Protein AF-A0A8J2ABX0-F1 (afdb_monomer_lite)

Sequence (165 aa):
MPSRSTTPRGAQSFCFFSCFLAVTCSLLGCVDLFSPAALRRFPYLVNAEKYRDGASGLRCEICKELANRAKTLYQKEKVSYDSESRQKFLHKLQKRTCIQNSLAQLPNPKQYALHLPTLKFDCEDLVEKLGPDFLDALSLKEPMGGKFCAEQDECPEVDSEEDDL

Foldseek 3Di:
DDDDDDDDDDDDDDDDDDPPDDPDPDDDDPDDPPDVVVVVPPPPPVCVPQACCFPQNCLQQLQQQLQVLLLVLCVVDVQDPDPVSLVVSLVVSLVVRLDLVNLVPTDDPVPDDGDSVRSSVSNNVCSVVCSVVSVVCVVVVHDTGNVVCCVVRNHPDPPPDDDPD

Structure (mmCIF, N/CA/C/O backbone):
data_AF-A0A8J2ABX0-F1
#
_entry.id   AF-A0A8J2ABX0-F1
#
loop_
_atom_site.group_PDB
_atom_site.id
_atom_site.type_symbol
_atom_site.label_atom_id
_atom_site.label_alt_id
_atom_site.label_comp_id
_atom_site.label_asym_id
_atom_site.label_entity_id
_atom_site.label_seq_id
_atom_site.pdbx_PDB_ins_code
_atom_site.Cartn_x
_atom_site.Cartn_y
_atom_site.Cartn_z
_atom_site.occupancy
_atom_site.B_iso_or_equiv
_atom_site.auth_seq_id
_atom_site.auth_comp_id
_atom_site.auth_asym_id
_atom_site.auth_atom_id
_atom_site.pdbx_PDB_model_num
ATOM 1 N N . MET A 1 1 ? 29.900 30.888 22.154 1.00 50.09 1 MET A N 1
ATOM 2 C CA . MET A 1 1 ? 30.975 29.914 22.463 1.00 50.09 1 MET A CA 1
ATOM 3 C C . MET A 1 1 ? 30.335 28.721 23.168 1.00 50.09 1 MET A C 1
ATOM 5 O O . MET A 1 1 ? 29.478 29.001 23.996 1.00 50.09 1 MET A O 1
ATOM 9 N N . PRO A 1 2 ? 30.667 27.447 22.882 1.00 52.41 2 PRO A N 1
ATOM 10 C CA . PRO A 1 2 ? 31.767 26.939 22.069 1.00 52.41 2 PRO A CA 1
ATOM 11 C C . PRO A 1 2 ? 31.322 26.283 20.749 1.00 52.41 2 PRO A C 1
ATOM 13 O O . PRO A 1 2 ? 30.262 25.675 20.632 1.00 52.41 2 PRO A O 1
ATOM 16 N N . SER A 1 3 ? 32.206 26.404 19.768 1.00 54.19 3 SER A N 1
ATOM 17 C CA . SER A 1 3 ? 32.279 25.615 18.546 1.00 54.19 3 SER A CA 1
ATOM 18 C C . SER A 1 3 ? 32.624 24.162 18.887 1.00 54.19 3 SER A C 1
ATOM 20 O O . SER A 1 3 ? 33.473 23.933 19.751 1.00 54.19 3 SER A O 1
ATOM 22 N N . ARG A 1 4 ? 32.039 23.177 18.193 1.00 54.22 4 ARG A N 1
ATOM 23 C CA . ARG A 1 4 ? 32.561 21.804 18.218 1.00 54.22 4 ARG A CA 1
ATOM 24 C C . ARG A 1 4 ? 32.865 21.312 16.811 1.00 54.22 4 ARG A C 1
ATOM 26 O O . ARG A 1 4 ? 32.008 21.225 15.940 1.00 54.22 4 ARG A O 1
ATOM 33 N N . SER A 1 5 ? 34.156 21.081 16.660 1.00 56.78 5 SER A N 1
ATOM 34 C CA . SER A 1 5 ? 34.945 20.674 15.519 1.00 56.78 5 SER A CA 1
ATOM 35 C C . SER A 1 5 ? 34.642 19.257 15.032 1.00 56.78 5 SER A C 1
ATOM 37 O O . SER A 1 5 ? 34.504 18.321 15.819 1.00 56.78 5 SER A O 1
ATOM 39 N N . THR A 1 6 ? 34.632 19.145 13.707 1.00 52.38 6 THR A N 1
ATOM 40 C CA . THR A 1 6 ? 35.138 18.052 12.866 1.00 52.38 6 THR A CA 1
ATOM 41 C C . THR A 1 6 ? 35.982 16.967 13.546 1.00 52.38 6 THR A C 1
ATOM 43 O O . THR A 1 6 ? 36.984 17.257 14.192 1.00 52.38 6 THR A O 1
ATOM 46 N N . THR A 1 7 ? 35.679 15.703 13.224 1.00 57.66 7 THR A N 1
ATOM 47 C CA . THR A 1 7 ? 36.701 14.678 12.933 1.00 57.66 7 THR A CA 1
ATOM 48 C C . THR A 1 7 ? 36.210 13.711 11.840 1.00 57.66 7 THR A C 1
ATOM 50 O O . THR A 1 7 ? 35.092 13.211 11.939 1.00 57.66 7 THR A O 1
ATOM 53 N N . PRO A 1 8 ? 37.033 13.424 10.810 1.00 61.09 8 PRO A N 1
ATOM 54 C CA . PRO A 1 8 ? 36.818 12.346 9.849 1.00 61.09 8 PRO A CA 1
ATOM 55 C C . PRO A 1 8 ? 37.770 11.171 10.138 1.00 61.09 8 PRO A C 1
ATOM 57 O O . PRO A 1 8 ? 38.983 11.361 10.169 1.00 61.09 8 PRO A O 1
ATOM 60 N N . ARG A 1 9 ? 37.248 9.956 10.346 1.00 46.69 9 ARG A N 1
ATOM 61 C CA . ARG A 1 9 ? 37.990 8.673 10.348 1.00 46.69 9 ARG A CA 1
ATOM 62 C C . ARG A 1 9 ? 36.970 7.563 10.043 1.00 46.69 9 ARG A C 1
ATOM 64 O O . ARG A 1 9 ? 35.930 7.541 10.677 1.00 46.69 9 ARG A O 1
ATOM 71 N N . GLY A 1 10 ? 37.152 6.640 9.111 1.00 44.44 10 GLY A N 1
ATOM 72 C CA . GLY A 1 10 ? 38.300 6.360 8.273 1.00 44.44 10 GLY A CA 1
ATOM 73 C C . GLY A 1 10 ? 37.891 5.461 7.111 1.00 44.44 10 GLY A C 1
ATOM 74 O O . GLY A 1 10 ? 36.932 4.696 7.190 1.00 44.44 10 GLY A O 1
ATOM 75 N N . ALA A 1 11 ? 38.650 5.584 6.031 1.00 51.97 11 ALA A N 1
ATOM 76 C CA . ALA A 1 11 ? 38.707 4.597 4.977 1.00 51.97 11 ALA A CA 1
ATOM 77 C C . ALA A 1 11 ? 39.292 3.299 5.552 1.00 51.97 11 ALA A C 1
ATOM 79 O O . ALA A 1 11 ? 40.415 3.301 6.056 1.00 51.97 11 ALA A O 1
ATOM 80 N N . GLN A 1 12 ? 38.551 2.196 5.461 1.00 52.75 12 GLN A N 1
ATOM 81 C CA . GLN A 1 12 ? 39.143 0.865 5.502 1.00 52.75 12 GLN A CA 1
ATOM 82 C C . GLN A 1 12 ? 39.034 0.254 4.114 1.00 52.75 12 GLN A C 1
ATOM 84 O O . GLN A 1 12 ? 37.988 -0.196 3.659 1.00 52.75 12 GLN A O 1
ATOM 89 N N . SER A 1 13 ? 40.180 0.341 3.450 1.00 51.75 13 SER A N 1
ATOM 90 C CA . SER A 1 13 ? 40.584 -0.433 2.296 1.00 51.75 13 SER A CA 1
ATOM 91 C C . SER A 1 13 ? 40.544 -1.922 2.642 1.00 51.75 13 SER A C 1
ATOM 93 O O . SER A 1 13 ? 41.308 -2.377 3.488 1.00 51.75 13 SER A O 1
ATOM 95 N N . PHE A 1 14 ? 39.676 -2.668 1.965 1.00 48.56 14 PHE A N 1
ATOM 96 C CA . PHE A 1 14 ? 39.781 -4.118 1.818 1.00 48.56 14 PHE A CA 1
ATOM 97 C C . PHE A 1 14 ? 39.737 -4.457 0.325 1.00 48.56 14 PHE A C 1
ATOM 99 O O . PHE A 1 14 ? 38.837 -5.121 -0.174 1.00 48.56 14 PHE A O 1
ATOM 106 N N . CYS A 1 15 ? 40.736 -3.969 -0.409 1.00 51.31 15 CYS A N 1
ATOM 107 C CA . CYS A 1 15 ? 41.236 -4.690 -1.572 1.00 51.31 15 CYS A CA 1
ATOM 108 C C . CYS A 1 15 ? 42.259 -5.681 -1.030 1.00 51.31 15 CYS A C 1
ATOM 110 O O . CYS A 1 15 ? 43.234 -5.213 -0.471 1.00 51.31 15 CYS A O 1
ATOM 112 N N . PHE A 1 16 ? 42.008 -6.984 -1.133 1.00 47.84 16 PHE A N 1
ATOM 113 C CA . PHE A 1 16 ? 42.973 -8.098 -1.147 1.00 47.84 16 PHE A CA 1
ATOM 114 C C . PHE A 1 16 ? 42.225 -9.333 -0.655 1.00 47.84 16 PHE A C 1
ATOM 116 O O . PHE A 1 16 ? 42.235 -9.593 0.533 1.00 47.84 16 PHE A O 1
ATOM 123 N N . PHE A 1 17 ? 41.562 -10.079 -1.537 1.00 46.59 17 PHE A N 1
ATOM 124 C CA . PHE A 1 17 ? 41.559 -11.541 -1.458 1.00 46.59 17 PHE A CA 1
ATOM 125 C C . PHE A 1 17 ? 41.092 -12.113 -2.805 1.00 46.59 17 PHE A C 1
ATOM 127 O O . PHE A 1 17 ? 39.931 -12.026 -3.186 1.00 46.59 17 PHE A O 1
ATOM 134 N N . SER A 1 18 ? 42.065 -12.704 -3.500 1.00 46.81 18 SER A N 1
ATOM 135 C CA . SER A 1 18 ? 41.891 -13.868 -4.372 1.00 46.81 18 SER A CA 1
ATOM 136 C C . SER A 1 18 ? 41.351 -13.672 -5.790 1.00 46.81 18 SER A C 1
ATOM 138 O O . SER A 1 18 ? 40.366 -14.277 -6.199 1.00 46.81 18 SER A O 1
ATOM 140 N N . CYS A 1 19 ? 42.166 -13.000 -6.608 1.00 47.22 19 CYS A N 1
ATOM 141 C CA . CYS A 1 19 ? 42.461 -13.451 -7.975 1.00 47.22 19 CYS A CA 1
ATOM 142 C C . CYS A 1 19 ? 43.246 -14.778 -7.939 1.00 47.22 19 CYS A C 1
ATOM 144 O O . CYS A 1 19 ? 44.446 -14.795 -8.185 1.00 47.22 19 CYS A O 1
ATOM 146 N N . PHE A 1 20 ? 42.598 -15.889 -7.603 1.00 48.06 20 PHE A N 1
ATOM 147 C CA . PHE A 1 20 ? 43.133 -17.237 -7.824 1.00 48.06 20 PHE A CA 1
ATOM 148 C C . PHE A 1 20 ? 41.942 -18.179 -7.937 1.00 48.06 20 PHE A C 1
ATOM 150 O O . PHE A 1 20 ? 41.473 -18.659 -6.917 1.00 48.06 20 PHE A O 1
ATOM 157 N N . LEU A 1 21 ? 41.411 -18.349 -9.152 1.00 51.88 21 LEU A N 1
ATOM 158 C CA . LEU A 1 21 ? 40.670 -19.532 -9.641 1.00 51.88 21 LEU A CA 1
ATOM 159 C C . LEU A 1 21 ? 40.168 -19.294 -11.084 1.00 51.88 21 LEU A C 1
ATOM 161 O O . LEU A 1 21 ? 39.076 -19.689 -11.474 1.00 51.88 21 LEU A O 1
ATOM 165 N N . ALA A 1 22 ? 40.992 -18.646 -11.909 1.00 50.12 22 ALA A N 1
ATOM 166 C CA . ALA A 1 22 ? 40.968 -18.867 -13.349 1.00 50.12 22 ALA A CA 1
ATOM 167 C C . ALA A 1 22 ? 42.109 -19.851 -13.646 1.00 50.12 22 ALA A C 1
ATOM 169 O O . ALA A 1 22 ? 43.141 -19.772 -12.988 1.00 50.12 22 ALA A O 1
ATOM 170 N N . VAL A 1 23 ? 41.945 -20.736 -14.632 1.00 54.16 23 VAL A N 1
ATOM 171 C CA . VAL A 1 23 ? 42.889 -21.800 -15.053 1.00 54.16 23 VAL A CA 1
ATOM 172 C C . VAL A 1 23 ? 42.652 -23.184 -14.420 1.00 54.16 23 VAL A C 1
ATOM 174 O O . VAL A 1 23 ? 43.567 -23.772 -13.870 1.00 54.16 23 VAL A O 1
ATOM 177 N N . THR A 1 24 ? 41.448 -23.758 -14.549 1.00 53.03 24 THR A N 1
ATOM 178 C CA . THR A 1 24 ? 41.268 -25.234 -14.699 1.00 53.03 24 THR A CA 1
ATOM 179 C C . THR A 1 24 ? 39.941 -25.646 -15.373 1.00 53.03 24 THR A C 1
ATOM 181 O O . THR A 1 24 ? 39.522 -26.794 -15.276 1.00 53.03 24 THR A O 1
ATOM 184 N N . CYS A 1 25 ? 39.273 -24.770 -16.132 1.00 46.66 25 CYS A N 1
ATOM 185 C CA . CYS A 1 25 ? 38.077 -25.149 -16.901 1.00 46.66 25 CYS A CA 1
ATOM 186 C C . CYS A 1 25 ? 38.455 -25.450 -18.361 1.00 46.66 25 CYS A C 1
ATOM 188 O O . CYS A 1 25 ? 38.205 -24.644 -19.255 1.00 46.66 25 CYS A O 1
ATOM 190 N N . SER A 1 26 ? 39.178 -26.547 -18.616 1.00 56.19 26 SER A N 1
ATOM 191 C CA . SER A 1 26 ? 39.549 -26.912 -19.999 1.00 56.19 26 SER A CA 1
ATOM 192 C C . SER A 1 26 ? 39.506 -28.399 -20.345 1.00 56.19 26 SER A C 1
ATOM 194 O O . SER A 1 26 ? 39.828 -28.724 -21.480 1.00 56.19 26 SER A O 1
ATOM 196 N N . LEU A 1 27 ? 39.106 -29.319 -19.455 1.00 55.47 27 LEU A N 1
ATOM 197 C CA . LEU A 1 27 ? 39.195 -30.755 -19.788 1.00 55.47 27 LEU A CA 1
ATOM 198 C C . LEU A 1 27 ? 38.028 -31.656 -19.358 1.00 55.47 27 LEU A C 1
ATOM 200 O O . LEU A 1 27 ? 38.101 -32.856 -19.600 1.00 55.47 27 LEU A O 1
ATOM 204 N N . LEU A 1 28 ? 36.926 -31.133 -18.816 1.00 54.16 28 LEU A N 1
ATOM 205 C CA . LEU A 1 28 ? 35.735 -31.955 -18.561 1.00 54.16 28 LEU A CA 1
ATOM 206 C C . LEU A 1 28 ? 34.482 -31.355 -19.200 1.00 54.16 28 LEU A C 1
ATOM 208 O O . LEU A 1 28 ? 33.856 -30.460 -18.651 1.00 54.16 28 LEU A O 1
ATOM 212 N N . GLY A 1 29 ? 34.148 -31.896 -20.375 1.00 49.47 29 GLY A N 1
ATOM 213 C CA . GLY A 1 29 ? 32.775 -32.173 -20.799 1.00 49.47 29 GLY A CA 1
ATOM 214 C C . GLY A 1 29 ? 31.784 -31.014 -20.772 1.00 49.47 29 GLY A C 1
ATOM 215 O O . GLY A 1 29 ? 30.895 -30.986 -19.931 1.00 49.47 29 GLY A O 1
ATOM 216 N N . CYS A 1 30 ? 31.849 -30.133 -21.772 1.00 49.97 30 CYS A N 1
ATOM 217 C CA . CYS A 1 30 ? 30.692 -29.337 -22.179 1.00 49.97 30 CYS A CA 1
ATOM 218 C C . CYS A 1 30 ? 29.725 -30.230 -22.971 1.00 49.97 30 CYS A C 1
ATOM 220 O O . CYS A 1 30 ? 29.732 -30.226 -24.201 1.00 49.97 30 CYS A O 1
ATOM 222 N N . VAL A 1 31 ? 28.917 -31.017 -22.272 1.00 55.84 31 VAL A N 1
ATOM 223 C CA . VAL A 1 31 ? 27.726 -31.659 -22.836 1.00 55.84 31 VAL A CA 1
ATOM 224 C C . VAL A 1 31 ? 26.579 -31.347 -21.878 1.00 55.84 31 VAL A C 1
ATOM 226 O O . VAL A 1 31 ? 26.757 -31.418 -20.668 1.00 55.84 31 VAL A O 1
ATOM 229 N N . ASP A 1 32 ? 25.446 -30.927 -22.437 1.00 48.16 32 ASP A N 1
ATOM 230 C CA . ASP A 1 32 ? 24.159 -30.703 -21.757 1.00 48.16 32 ASP A CA 1
ATOM 231 C C . ASP A 1 32 ? 23.878 -29.325 -21.128 1.00 48.16 32 ASP A C 1
ATOM 233 O O . ASP A 1 32 ? 23.144 -29.209 -20.148 1.00 48.16 32 ASP A O 1
ATOM 237 N N . LEU A 1 33 ? 24.323 -28.234 -21.767 1.00 52.38 33 LEU A N 1
ATOM 238 C CA . LEU A 1 33 ? 23.811 -26.881 -21.470 1.00 52.38 33 LEU A CA 1
ATOM 239 C C . LEU A 1 33 ? 22.592 -26.479 -22.327 1.00 52.38 33 LEU A C 1
ATOM 241 O O . LEU A 1 33 ? 22.430 -25.318 -22.692 1.00 52.38 33 LEU A O 1
ATOM 245 N N . PHE A 1 34 ? 21.726 -27.438 -22.655 1.00 47.91 34 PHE A N 1
ATOM 246 C CA . PHE A 1 34 ? 20.417 -27.199 -23.277 1.00 47.91 34 PHE A CA 1
ATOM 247 C C . PHE A 1 34 ? 19.332 -27.940 -22.485 1.00 47.91 34 PHE A C 1
ATOM 249 O O . PHE A 1 34 ? 18.620 -28.798 -22.995 1.00 47.91 34 PHE A O 1
ATOM 256 N N . SER A 1 35 ? 19.219 -27.628 -21.191 1.00 52.56 35 SER A N 1
ATOM 257 C CA . SER A 1 35 ? 18.074 -28.076 -20.399 1.00 52.56 35 SER A CA 1
ATOM 258 C C . SER A 1 35 ? 16.859 -27.186 -20.722 1.00 52.56 35 SER A C 1
ATOM 260 O O . SER A 1 35 ? 16.913 -25.978 -20.465 1.00 52.56 35 SER A O 1
ATOM 262 N N . PRO A 1 36 ? 15.748 -27.730 -21.260 1.00 50.75 36 PRO A N 1
ATOM 263 C CA . PRO A 1 36 ? 14.541 -26.962 -21.593 1.00 50.75 36 PRO A CA 1
ATOM 264 C C . PRO A 1 36 ? 13.835 -26.339 -20.372 1.00 50.75 36 PRO A C 1
ATOM 266 O O . PRO A 1 36 ? 12.888 -25.572 -20.532 1.00 50.75 36 PRO A O 1
ATOM 269 N N . ALA A 1 37 ? 14.318 -26.584 -19.149 1.00 52.44 37 ALA A N 1
ATOM 270 C CA . ALA A 1 37 ? 13.833 -25.931 -17.934 1.00 52.44 37 ALA A CA 1
ATOM 271 C C . ALA A 1 37 ? 14.131 -24.414 -17.876 1.00 52.44 37 ALA A C 1
ATOM 273 O O . ALA A 1 37 ? 1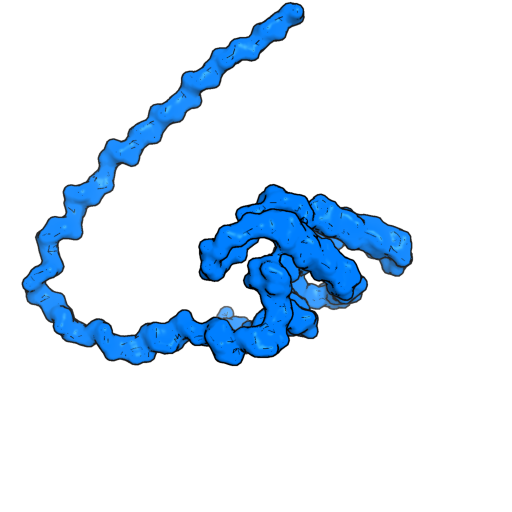3.476 -23.690 -17.128 1.00 52.44 37 ALA A O 1
ATOM 274 N N . ALA A 1 38 ? 15.071 -23.896 -18.678 1.00 50.34 38 ALA A N 1
ATOM 275 C CA . ALA A 1 38 ? 15.437 -22.474 -18.660 1.00 50.34 38 ALA A CA 1
ATOM 276 C C . ALA A 1 38 ? 14.422 -21.538 -19.355 1.00 50.34 38 ALA A C 1
ATOM 278 O O . ALA A 1 38 ? 14.496 -20.322 -19.178 1.00 50.34 38 ALA A O 1
ATOM 279 N N . LEU A 1 39 ? 13.455 -22.076 -20.111 1.00 46.91 39 LEU A N 1
ATOM 280 C CA . LEU A 1 39 ? 12.446 -21.282 -20.829 1.00 46.91 39 LEU A CA 1
ATOM 281 C C . LEU A 1 39 ? 11.178 -20.972 -20.016 1.00 46.91 39 LEU A C 1
ATOM 283 O O . LEU A 1 39 ? 10.343 -20.201 -20.477 1.00 46.91 39 LEU A O 1
ATOM 287 N N . ARG A 1 40 ? 11.049 -21.463 -18.776 1.00 48.06 40 ARG A N 1
ATOM 288 C CA . ARG A 1 40 ? 9.958 -21.055 -17.863 1.00 48.06 40 ARG A CA 1
ATOM 289 C C . ARG A 1 40 ? 10.218 -19.727 -17.136 1.00 48.06 40 ARG A C 1
ATOM 291 O O . ARG A 1 40 ? 9.536 -19.406 -16.172 1.00 48.06 40 ARG A O 1
ATOM 298 N N . ARG A 1 41 ? 11.210 -18.938 -17.565 1.00 48.88 41 ARG A N 1
ATOM 299 C CA . ARG A 1 41 ? 11.674 -17.749 -16.828 1.00 48.88 41 ARG A CA 1
ATOM 300 C C . ARG A 1 41 ? 10.988 -16.430 -17.196 1.00 48.88 41 ARG A C 1
ATOM 302 O O . ARG A 1 41 ? 11.397 -15.393 -16.685 1.00 48.88 41 ARG A O 1
ATOM 309 N N . PHE A 1 42 ? 9.948 -16.445 -18.033 1.00 47.41 42 PHE A N 1
ATOM 310 C CA . PHE A 1 42 ? 9.202 -15.225 -18.372 1.00 47.41 42 PHE A CA 1
ATOM 311 C C . PHE A 1 42 ? 7.673 -15.412 -18.375 1.00 47.41 42 PHE A C 1
ATOM 313 O O . PHE A 1 42 ? 7.038 -15.168 -19.399 1.00 47.41 42 PHE A O 1
ATOM 320 N N . PRO A 1 43 ? 7.042 -15.772 -17.239 1.00 51.78 43 PRO A N 1
ATOM 321 C CA . PRO A 1 43 ? 5.580 -15.688 -17.105 1.00 51.78 43 PRO A CA 1
ATOM 322 C C . PRO A 1 43 ? 5.045 -14.239 -17.188 1.00 51.78 43 PRO A C 1
ATOM 324 O O . PRO A 1 43 ? 3.847 -14.015 -17.311 1.00 51.78 43 PRO A O 1
ATOM 327 N N . TYR A 1 44 ? 5.919 -13.229 -17.165 1.00 51.53 44 TYR A N 1
ATOM 328 C CA . TYR A 1 44 ? 5.541 -11.819 -17.025 1.00 51.53 44 TYR A CA 1
ATOM 329 C C . TYR A 1 44 ? 4.999 -11.141 -18.293 1.00 51.53 44 TYR A C 1
ATOM 331 O O . TYR A 1 44 ? 4.470 -10.039 -18.193 1.00 51.53 44 TYR A O 1
ATOM 339 N N . LEU A 1 45 ? 5.136 -11.744 -19.481 1.00 49.19 45 LEU A N 1
ATOM 340 C CA . LEU A 1 45 ? 4.730 -11.090 -20.737 1.00 49.19 45 LEU A CA 1
ATOM 341 C C . LEU A 1 45 ? 3.290 -11.391 -21.167 1.00 49.19 45 LEU A C 1
ATOM 343 O O . LEU A 1 45 ? 2.726 -10.621 -21.936 1.00 49.19 45 LEU A O 1
ATOM 347 N N . VAL A 1 46 ? 2.680 -12.471 -20.672 1.00 50.53 46 VAL A N 1
ATOM 348 C CA . VAL A 1 46 ? 1.338 -12.898 -21.121 1.00 50.53 46 VAL A CA 1
ATOM 349 C C . VAL A 1 46 ? 0.211 -12.139 -20.402 1.00 50.53 46 VAL A C 1
ATOM 351 O O . VAL A 1 46 ? -0.914 -12.093 -20.879 1.00 50.53 46 VAL A O 1
ATOM 354 N N . ASN A 1 47 ? 0.523 -11.456 -19.301 1.00 50.44 47 ASN A N 1
ATOM 355 C CA . ASN A 1 47 ? -0.463 -10.813 -18.433 1.00 50.44 47 ASN A CA 1
ATOM 356 C C . ASN A 1 47 ? -0.552 -9.282 -18.589 1.00 50.44 47 ASN A C 1
ATOM 358 O O . ASN A 1 47 ? -1.313 -8.636 -17.874 1.00 50.44 47 ASN A O 1
ATOM 362 N N . ALA A 1 48 ? 0.189 -8.686 -19.528 1.00 52.22 48 ALA A N 1
ATOM 363 C CA . ALA A 1 48 ? 0.307 -7.230 -19.660 1.00 52.22 48 ALA A CA 1
ATOM 364 C C . ALA A 1 48 ? -0.998 -6.501 -20.055 1.00 52.22 48 ALA A C 1
ATOM 366 O O . ALA A 1 48 ? -1.084 -5.291 -19.872 1.00 52.22 48 ALA A O 1
ATOM 367 N N . GLU A 1 49 ? -2.014 -7.201 -20.573 1.00 53.16 49 GLU A N 1
ATOM 368 C CA . GLU A 1 49 ? -3.283 -6.572 -20.981 1.00 53.16 49 GLU A CA 1
ATOM 369 C C . GLU A 1 49 ? -4.307 -6.405 -19.847 1.00 53.16 49 GLU A C 1
ATOM 371 O O . GLU A 1 49 ? -5.199 -5.566 -19.973 1.00 53.16 49 GLU A O 1
ATOM 376 N N . LYS A 1 50 ? -4.209 -7.159 -18.740 1.00 57.06 50 LYS A N 1
ATOM 377 C CA . LYS A 1 50 ? -5.264 -7.156 -17.706 1.00 57.06 50 LYS A CA 1
ATOM 378 C C . LYS A 1 50 ? -5.011 -6.160 -16.567 1.00 57.06 50 LYS A C 1
ATOM 380 O O . LYS A 1 50 ? -5.967 -5.667 -15.976 1.00 57.06 50 LYS A O 1
ATOM 385 N N . TYR A 1 51 ? -3.753 -5.825 -16.274 1.00 59.25 51 TYR A N 1
ATOM 386 C CA . TYR A 1 51 ? -3.402 -5.078 -15.060 1.00 59.25 51 TYR A CA 1
ATOM 387 C C . TYR A 1 51 ? -3.136 -3.600 -15.326 1.00 59.25 51 TYR A C 1
ATOM 389 O O . TYR A 1 51 ? -2.438 -3.216 -16.268 1.00 59.25 51 TYR A O 1
ATOM 397 N N . ARG A 1 52 ? -3.669 -2.744 -14.448 1.00 72.69 52 ARG A N 1
ATOM 398 C CA . ARG A 1 52 ? -3.385 -1.308 -14.475 1.00 72.69 52 ARG A CA 1
ATOM 399 C C . ARG A 1 52 ? -2.020 -1.063 -13.848 1.00 72.69 52 ARG A C 1
ATOM 401 O O . ARG A 1 52 ? -1.913 -0.722 -12.681 1.00 72.69 52 ARG A O 1
ATOM 408 N N . ASP A 1 53 ? -0.974 -1.168 -14.656 1.00 72.69 53 ASP A N 1
ATOM 409 C CA . ASP A 1 53 ? 0.406 -0.871 -14.244 1.00 72.69 53 ASP A CA 1
ATOM 410 C C . ASP A 1 53 ? 0.596 0.582 -13.738 1.00 72.69 53 ASP A C 1
ATOM 412 O O . ASP A 1 53 ? 1.572 0.895 -13.050 1.00 72.69 53 ASP A O 1
ATOM 416 N N . GLY A 1 54 ? -0.363 1.471 -14.021 1.00 79.62 54 GLY A N 1
ATOM 417 C CA . GLY A 1 54 ? -0.315 2.882 -13.651 1.00 79.62 54 GLY A CA 1
ATOM 418 C C . GLY A 1 54 ? 0.638 3.687 -14.519 1.00 79.62 54 GLY A C 1
ATOM 419 O O . GLY A 1 54 ? 1.271 3.161 -15.434 1.00 79.62 54 GLY A O 1
ATOM 420 N N . ALA A 1 55 ? 0.765 4.979 -14.220 1.00 83.94 55 ALA A N 1
ATOM 421 C CA . ALA A 1 55 ? 1.697 5.836 -14.947 1.00 83.94 55 ALA A CA 1
ATOM 422 C C . ALA A 1 55 ? 3.163 5.510 -14.602 1.00 83.94 55 ALA A C 1
ATOM 424 O O . ALA A 1 55 ? 4.053 5.714 -15.426 1.00 83.94 55 ALA A O 1
ATOM 425 N N . SER A 1 56 ? 3.424 5.001 -13.393 1.00 87.38 56 SER A N 1
ATOM 426 C CA . SER A 1 56 ? 4.761 4.591 -12.947 1.00 87.38 56 SER A CA 1
ATOM 427 C C . SER A 1 56 ? 5.168 3.181 -13.376 1.00 87.38 5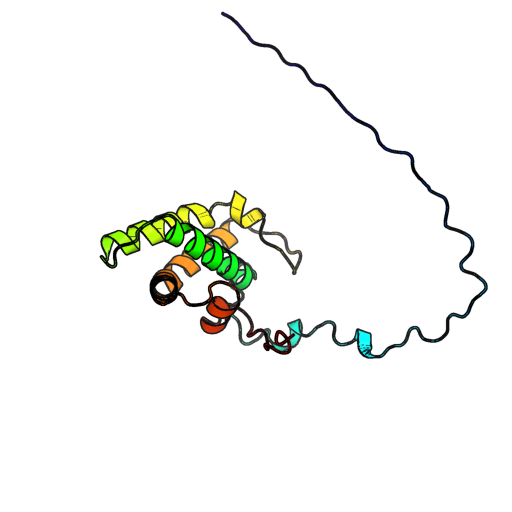6 SER A C 1
ATOM 429 O O . SER A 1 56 ? 6.356 2.860 -13.330 1.00 87.38 56 SER A O 1
ATOM 431 N N . GLY A 1 57 ? 4.218 2.322 -13.753 1.00 90.06 57 GLY A N 1
ATOM 432 C CA . GLY A 1 57 ? 4.488 0.906 -14.000 1.00 90.06 57 GLY A CA 1
ATOM 433 C C . GLY A 1 57 ? 4.778 0.083 -12.739 1.00 90.06 57 GLY A C 1
ATOM 434 O O . GLY A 1 57 ? 5.277 -1.037 -12.872 1.00 90.06 57 GLY A O 1
ATOM 435 N N . LEU A 1 58 ? 4.534 0.643 -11.544 1.00 92.88 58 LEU A N 1
ATOM 436 C CA . LEU A 1 58 ? 4.882 0.066 -10.238 1.00 92.88 58 LEU A CA 1
ATOM 437 C C . LEU A 1 58 ? 3.702 0.026 -9.249 1.00 92.88 58 LEU A C 1
ATOM 439 O O . LEU A 1 58 ? 3.921 -0.173 -8.052 1.00 92.88 58 LEU A O 1
ATOM 443 N N . ARG A 1 59 ? 2.450 0.173 -9.714 1.00 93.38 59 ARG A N 1
ATOM 444 C CA . ARG A 1 59 ? 1.260 0.159 -8.833 1.00 93.38 59 ARG A CA 1
ATOM 445 C C . ARG A 1 59 ? 1.165 -1.092 -7.964 1.00 93.38 59 ARG A C 1
ATOM 447 O O . ARG A 1 59 ? 0.889 -0.961 -6.777 1.00 93.38 59 ARG A O 1
ATOM 454 N N . CYS A 1 60 ? 1.488 -2.269 -8.501 1.00 93.69 60 CYS A N 1
ATOM 455 C CA . CYS A 1 60 ? 1.480 -3.507 -7.722 1.00 93.69 60 CYS A CA 1
ATOM 456 C C . CYS A 1 60 ? 2.439 -3.455 -6.513 1.00 93.69 60 CYS A C 1
ATOM 458 O O . CYS A 1 60 ? 2.051 -3.770 -5.388 1.00 93.69 60 CYS A O 1
ATOM 460 N N . GLU A 1 61 ? 3.681 -3.003 -6.711 1.00 94.19 61 GLU A N 1
ATOM 461 C CA . GLU A 1 61 ? 4.668 -2.904 -5.625 1.00 94.19 61 GLU A CA 1
ATOM 462 C C . GLU A 1 61 ? 4.294 -1.814 -4.610 1.00 94.19 61 GLU A C 1
ATOM 464 O O . GLU A 1 61 ? 4.438 -2.011 -3.402 1.00 94.19 61 GLU A O 1
ATOM 469 N N . ILE A 1 62 ? 3.724 -0.698 -5.081 1.00 95.50 62 ILE A N 1
ATOM 470 C CA . ILE A 1 62 ? 3.176 0.349 -4.208 1.00 95.50 62 ILE A CA 1
ATOM 471 C C . ILE A 1 62 ? 2.013 -0.201 -3.370 1.00 95.50 62 ILE A C 1
ATOM 473 O O . ILE A 1 62 ? 1.971 0.040 -2.163 1.00 95.50 62 ILE A O 1
ATOM 477 N N . CYS A 1 63 ? 1.097 -0.965 -3.973 1.00 96.44 63 CYS A N 1
ATOM 478 C CA . CYS A 1 63 ? -0.036 -1.568 -3.275 1.00 96.44 63 CYS A CA 1
ATOM 479 C C . CYS A 1 63 ? 0.430 -2.543 -2.184 1.00 96.44 63 CYS A C 1
ATOM 481 O O . CYS A 1 63 ? -0.030 -2.451 -1.043 1.00 96.44 63 CYS A O 1
ATOM 483 N N . LYS A 1 64 ? 1.385 -3.433 -2.489 1.00 94.94 64 LYS A N 1
ATOM 484 C CA . LYS A 1 64 ? 1.938 -4.384 -1.507 1.00 94.94 64 LYS A CA 1
ATOM 485 C C . LYS A 1 64 ? 2.548 -3.661 -0.305 1.00 94.94 64 LYS A C 1
ATOM 487 O O . LYS A 1 64 ? 2.278 -4.024 0.842 1.00 94.94 64 LYS A O 1
ATOM 492 N N . GLU A 1 65 ? 3.344 -2.622 -0.557 1.00 95.44 65 GLU A N 1
ATOM 493 C CA . GLU A 1 65 ? 3.958 -1.820 0.504 1.00 95.44 65 GLU A CA 1
ATOM 494 C C . GLU A 1 65 ? 2.904 -1.057 1.323 1.00 95.44 65 GLU A C 1
ATOM 496 O O . GLU A 1 65 ? 2.978 -1.026 2.556 1.00 95.44 65 GLU A O 1
ATOM 501 N N . LEU A 1 66 ? 1.883 -0.496 0.664 1.00 96.38 66 LEU A N 1
ATOM 502 C CA . LEU A 1 66 ? 0.741 0.142 1.325 1.00 96.38 66 LEU A CA 1
ATOM 503 C C . LEU A 1 66 ? 0.002 -0.832 2.242 1.00 96.38 66 LEU A C 1
ATOM 505 O O . LEU A 1 66 ? -0.210 -0.501 3.409 1.00 96.38 66 LEU A O 1
ATOM 509 N N . ALA A 1 67 ? -0.323 -2.034 1.765 1.00 96.56 67 ALA A N 1
ATOM 510 C CA . ALA A 1 67 ? -1.014 -3.059 2.545 1.00 96.56 67 ALA A CA 1
ATOM 511 C C . ALA A 1 67 ? -0.208 -3.462 3.796 1.00 96.56 67 ALA A C 1
ATOM 513 O O . ALA A 1 67 ? -0.736 -3.515 4.913 1.00 96.56 67 ALA A O 1
ATOM 514 N N . ASN A 1 68 ? 1.103 -3.669 3.641 1.00 94.88 68 ASN A N 1
ATOM 515 C CA . ASN A 1 68 ? 2.001 -4.011 4.747 1.00 94.88 68 ASN A CA 1
ATOM 516 C C . ASN A 1 68 ? 2.101 -2.884 5.788 1.00 94.88 68 ASN A C 1
ATOM 518 O O . ASN A 1 68 ? 2.061 -3.128 7.006 1.00 94.88 68 ASN A O 1
ATOM 522 N N . ARG A 1 69 ? 2.195 -1.630 5.332 1.00 95.62 69 ARG A N 1
ATOM 523 C CA . ARG A 1 69 ? 2.216 -0.463 6.225 1.00 95.62 69 ARG A CA 1
ATOM 524 C C . ARG A 1 69 ? 0.875 -0.228 6.894 1.00 95.62 69 ARG A C 1
ATOM 526 O O . ARG A 1 69 ? 0.873 0.086 8.084 1.00 95.62 69 ARG A O 1
ATOM 533 N N . ALA A 1 70 ? -0.233 -0.422 6.187 1.00 96.56 70 ALA A N 1
ATOM 534 C CA . ALA A 1 70 ? -1.581 -0.330 6.734 1.00 96.56 70 ALA A CA 1
ATOM 535 C C . ALA A 1 70 ? -1.761 -1.337 7.872 1.00 96.56 70 ALA A C 1
ATOM 537 O O . ALA A 1 70 ? -2.122 -0.936 8.977 1.00 96.56 70 ALA A O 1
ATOM 538 N N . LYS A 1 71 ? -1.372 -2.602 7.661 1.00 96.25 71 LYS A N 1
ATOM 539 C CA . LYS A 1 71 ? -1.363 -3.641 8.705 1.00 96.25 71 LYS A CA 1
ATOM 540 C C . LYS A 1 71 ? -0.558 -3.226 9.929 1.00 96.25 71 LYS A C 1
ATOM 542 O O . LYS A 1 71 ? -1.053 -3.278 11.054 1.00 96.25 71 LYS A O 1
ATOM 547 N N . THR A 1 72 ? 0.672 -2.768 9.713 1.00 95.75 72 THR A N 1
ATOM 548 C CA . THR A 1 72 ? 1.566 -2.349 10.802 1.00 95.75 72 THR A CA 1
ATOM 549 C C . THR A 1 72 ? 1.019 -1.133 11.554 1.00 95.75 72 THR A C 1
ATOM 551 O O . THR A 1 72 ? 1.171 -1.032 12.772 1.00 95.75 72 THR A O 1
ATOM 554 N N . LEU A 1 73 ? 0.401 -0.188 10.844 1.00 96.06 73 LEU A N 1
ATOM 555 C CA . LEU A 1 73 ? -0.191 1.015 11.425 1.00 96.06 73 LEU A CA 1
ATOM 556 C C . LEU A 1 73 ? -1.446 0.676 12.234 1.00 96.06 73 LEU A C 1
ATOM 558 O O . LEU A 1 73 ? -1.587 1.147 13.358 1.00 96.06 73 LEU A O 1
ATOM 562 N N . TYR A 1 74 ? -2.303 -0.186 11.693 1.00 95.44 74 TYR A N 1
ATOM 563 C CA . TYR A 1 74 ? -3.546 -0.629 12.316 1.00 95.44 74 TYR A CA 1
ATOM 564 C C . TYR A 1 74 ? -3.303 -1.463 13.576 1.00 95.44 74 TYR A C 1
ATOM 566 O O . TYR A 1 74 ? -4.000 -1.316 14.568 1.00 95.44 74 TYR A O 1
ATOM 574 N N . GLN A 1 75 ? -2.257 -2.290 13.604 1.00 94.69 75 GLN A N 1
ATOM 575 C CA . GLN A 1 75 ? -1.880 -3.008 14.828 1.00 94.69 75 GLN A CA 1
ATOM 576 C C . GLN A 1 75 ? -1.392 -2.073 15.944 1.00 94.69 75 GLN A C 1
ATOM 578 O O . GLN A 1 75 ? -1.535 -2.385 17.125 1.00 94.69 75 GLN A O 1
ATOM 583 N N . LYS A 1 76 ? -0.800 -0.928 15.582 1.00 95.94 76 LYS A N 1
ATOM 584 C CA . LYS A 1 76 ? -0.292 0.065 16.541 1.00 95.94 76 LYS A CA 1
ATOM 585 C C . LYS A 1 76 ? -1.375 1.023 17.029 1.00 95.94 76 LYS A C 1
ATOM 587 O O . LYS A 1 76 ? -1.219 1.617 18.093 1.00 95.94 76 LYS A O 1
ATOM 592 N N . GLU A 1 77 ? -2.439 1.206 16.257 1.00 93.81 77 GLU A N 1
ATOM 593 C CA . GLU A 1 77 ? -3.457 2.224 16.494 1.00 93.81 77 GLU A CA 1
ATOM 594 C C . GLU A 1 77 ? -4.825 1.569 16.633 1.00 93.81 77 GLU A C 1
ATOM 596 O O . GLU A 1 77 ? -5.271 0.842 15.759 1.00 93.81 77 GLU A O 1
ATOM 601 N N . LYS A 1 78 ? -5.534 1.854 17.727 1.00 87.81 78 LYS A N 1
ATOM 602 C CA . LYS A 1 78 ? -6.932 1.435 17.858 1.00 87.81 78 LYS A CA 1
ATOM 603 C C . LYS A 1 78 ? -7.789 2.319 16.955 1.00 87.81 78 LYS A C 1
ATOM 605 O O . LYS A 1 78 ? -8.199 3.402 17.367 1.00 87.81 78 LYS A O 1
ATOM 610 N N . VAL A 1 79 ? -8.001 1.885 15.717 1.00 91.75 79 VAL A N 1
ATOM 611 C CA . VAL A 1 79 ? -8.872 2.581 14.766 1.00 91.75 79 VAL A CA 1
ATOM 612 C C . VAL A 1 79 ? -10.326 2.265 15.119 1.00 91.75 79 VAL A C 1
ATOM 614 O O . VAL A 1 79 ? -10.711 1.101 15.191 1.00 91.75 79 VAL A O 1
ATOM 617 N N . SER A 1 80 ? -11.118 3.305 15.380 1.00 91.56 80 SER A N 1
ATOM 618 C CA . SER A 1 80 ? -12.577 3.193 15.489 1.00 91.56 80 SER A CA 1
ATOM 619 C C . SER A 1 80 ? -13.210 3.230 14.096 1.00 91.56 80 SER A C 1
ATOM 621 O O . SER A 1 80 ? -12.649 3.834 13.180 1.00 91.56 80 SER A O 1
ATOM 623 N N . TYR A 1 81 ? -14.395 2.639 13.940 1.00 87.06 81 TYR A N 1
ATOM 624 C CA . TYR A 1 81 ? -15.139 2.613 12.671 1.00 87.06 81 TYR A CA 1
ATOM 625 C C . TYR A 1 81 ? -15.767 3.959 12.281 1.00 87.06 81 TYR A C 1
ATOM 627 O O . TYR A 1 81 ? -16.367 4.077 11.213 1.00 87.06 81 TYR A O 1
ATOM 635 N N . ASP A 1 82 ? -15.610 4.986 13.113 1.00 93.94 82 ASP A N 1
ATOM 636 C CA . ASP A 1 82 ? -16.113 6.328 12.837 1.00 93.94 82 ASP A CA 1
ATOM 637 C C . ASP A 1 82 ? -15.471 6.907 11.570 1.00 93.94 82 ASP A C 1
ATOM 639 O O . ASP A 1 82 ? -14.257 6.808 11.369 1.00 93.94 82 ASP A O 1
ATOM 643 N N . SER A 1 83 ? -16.268 7.577 10.735 1.00 93.44 83 SER A N 1
ATOM 644 C CA . SER A 1 83 ? -15.807 8.184 9.476 1.00 93.44 83 SER A CA 1
ATOM 645 C C . SER A 1 83 ? -14.601 9.114 9.668 1.00 93.44 83 SER A C 1
ATOM 647 O O . SER A 1 83 ? -13.660 9.085 8.875 1.00 93.44 83 SER A O 1
ATOM 649 N N . GLU A 1 84 ? -14.579 9.877 10.762 1.00 95.50 84 GLU A N 1
ATOM 650 C CA . GLU A 1 84 ? -13.473 10.771 11.110 1.00 95.50 84 GLU A CA 1
ATOM 651 C C . GLU A 1 84 ? -12.188 9.999 11.460 1.00 95.50 84 GLU A C 1
ATOM 653 O O . GLU A 1 84 ? -11.095 10.356 11.013 1.00 95.50 84 GLU A O 1
ATOM 658 N N . SER A 1 85 ? -12.304 8.911 12.226 1.00 94.69 85 SER A N 1
ATOM 659 C CA . SER A 1 85 ? -11.179 8.034 12.575 1.00 94.69 85 SER A CA 1
ATOM 660 C C . SER A 1 85 ? -10.613 7.332 11.340 1.00 94.69 85 SER A C 1
ATOM 662 O O . SER A 1 85 ? -9.390 7.283 11.176 1.00 94.69 85 SER A O 1
ATOM 664 N N . ARG A 1 86 ? -11.485 6.866 10.433 1.00 94.00 86 ARG A N 1
ATOM 665 C CA . ARG A 1 86 ? -11.095 6.260 9.148 1.00 94.00 86 ARG A CA 1
ATOM 666 C C . ARG A 1 86 ? -10.301 7.245 8.292 1.00 94.00 86 ARG A C 1
ATOM 668 O O . ARG A 1 86 ? -9.195 6.927 7.862 1.00 94.00 86 ARG A O 1
ATOM 675 N N . GLN A 1 87 ? -10.804 8.466 8.110 1.00 95.94 87 GLN A N 1
ATOM 676 C CA . GLN A 1 87 ? -10.097 9.500 7.345 1.00 95.94 87 GLN A CA 1
ATOM 677 C C . GLN A 1 87 ? -8.752 9.874 7.979 1.00 95.94 87 GLN A C 1
ATOM 679 O O . GLN A 1 87 ? -7.747 9.984 7.274 1.00 95.94 87 GLN A O 1
ATOM 684 N N . LYS A 1 88 ? -8.692 10.009 9.311 1.00 96.62 88 LYS A N 1
ATOM 685 C CA . LYS A 1 88 ? -7.430 10.265 10.029 1.00 96.62 88 LYS A CA 1
ATOM 686 C C . LYS A 1 88 ? -6.413 9.145 9.814 1.00 96.62 88 LYS A C 1
ATOM 688 O O . LYS A 1 88 ? -5.232 9.437 9.609 1.00 96.62 88 LYS A O 1
ATOM 693 N N . PHE A 1 89 ? -6.856 7.888 9.845 1.00 96.56 89 PHE A N 1
ATOM 694 C CA . PHE A 1 89 ? -6.004 6.733 9.569 1.00 96.56 89 PHE A CA 1
ATOM 695 C C . PHE A 1 89 ? -5.473 6.759 8.132 1.00 96.56 89 PHE A C 1
ATOM 697 O O . PHE A 1 89 ? -4.259 6.678 7.943 1.00 96.56 89 PHE A O 1
ATOM 704 N N . LEU A 1 90 ? -6.345 6.949 7.137 1.00 96.75 90 LEU A N 1
ATOM 705 C CA . LEU A 1 90 ? -5.954 6.984 5.723 1.00 96.75 90 LEU A CA 1
ATOM 706 C C . LEU A 1 90 ? -4.987 8.127 5.421 1.00 96.75 90 LEU A C 1
ATOM 708 O O . LEU A 1 90 ? -3.934 7.903 4.829 1.00 96.75 90 LEU A O 1
ATOM 712 N N . HIS A 1 91 ? -5.259 9.324 5.938 1.00 96.75 91 HIS A N 1
ATOM 713 C CA . HIS A 1 91 ? -4.348 10.457 5.804 1.00 96.75 91 HIS A CA 1
ATOM 714 C C . HIS A 1 91 ? -2.970 10.162 6.425 1.00 96.75 91 HIS A C 1
ATOM 716 O O . HIS A 1 91 ? -1.925 10.529 5.881 1.00 96.75 91 HIS A O 1
ATOM 722 N N . LYS A 1 92 ? -2.929 9.462 7.565 1.00 96.88 92 LYS A N 1
ATOM 723 C CA . LYS A 1 92 ? -1.670 9.064 8.209 1.00 96.88 92 LYS A CA 1
ATOM 724 C C . LYS A 1 92 ? -0.933 7.981 7.423 1.00 96.88 92 LYS A C 1
ATOM 726 O O . LYS A 1 92 ? 0.297 8.043 7.336 1.00 96.88 92 LYS A O 1
ATOM 731 N N . LEU A 1 93 ? -1.662 7.021 6.859 1.00 96.56 93 LEU A N 1
ATOM 732 C CA . LEU A 1 93 ? -1.126 5.977 5.990 1.00 96.56 93 LEU A CA 1
ATOM 733 C C . LEU A 1 93 ? -0.503 6.589 4.731 1.00 96.56 93 LEU A C 1
ATOM 735 O O . LEU A 1 93 ? 0.673 6.334 4.459 1.00 96.56 93 LEU A O 1
ATOM 739 N N . GLN A 1 94 ? -1.241 7.461 4.039 1.00 96.62 94 GLN A N 1
ATOM 740 C CA . GLN A 1 94 ? -0.773 8.216 2.874 1.00 96.62 94 GLN A CA 1
ATOM 741 C C . GLN A 1 94 ? 0.482 9.013 3.219 1.00 96.62 94 GLN A C 1
ATOM 743 O O . GLN A 1 94 ? 1.527 8.846 2.591 1.00 96.62 94 GLN A O 1
ATOM 748 N N . LYS A 1 95 ? 0.428 9.812 4.292 1.00 96.44 95 LYS A N 1
ATOM 749 C CA . LYS A 1 95 ? 1.550 10.653 4.716 1.00 96.44 95 LYS A CA 1
ATOM 750 C C . LYS A 1 95 ? 2.792 9.851 5.091 1.00 96.44 95 LYS A C 1
ATOM 752 O O . LYS A 1 95 ? 3.879 10.396 4.992 1.00 96.44 95 LYS A O 1
ATOM 757 N N . ARG A 1 96 ? 2.676 8.606 5.562 1.00 94.88 96 ARG A N 1
ATOM 758 C CA . ARG A 1 96 ? 3.842 7.773 5.915 1.00 94.88 96 ARG A CA 1
ATOM 759 C C . ARG A 1 96 ? 4.374 6.959 4.745 1.00 94.88 96 ARG A C 1
ATOM 761 O O . ARG A 1 96 ? 5.567 6.667 4.725 1.00 94.88 96 ARG A O 1
ATOM 768 N N . THR A 1 97 ? 3.510 6.564 3.819 1.00 95.31 97 THR A N 1
ATOM 769 C CA . THR A 1 97 ? 3.870 5.641 2.736 1.00 95.31 97 THR A CA 1
ATOM 770 C C . THR A 1 97 ? 4.241 6.387 1.464 1.00 95.31 97 THR A C 1
ATOM 772 O O . THR A 1 97 ? 5.288 6.113 0.887 1.00 95.31 97 THR A O 1
ATOM 775 N N . CYS A 1 98 ? 3.478 7.416 1.099 1.00 96.44 98 CYS A N 1
ATOM 776 C CA . CYS A 1 98 ? 3.670 8.188 -0.130 1.00 96.44 98 CYS A CA 1
ATOM 777 C C . CYS A 1 98 ? 4.732 9.304 0.004 1.00 96.44 98 CYS A C 1
ATOM 779 O O . CYS A 1 98 ? 4.699 10.305 -0.714 1.00 96.44 98 CYS A O 1
ATOM 781 N N . ILE A 1 99 ? 5.695 9.160 0.926 1.00 95.12 99 ILE A N 1
ATOM 782 C CA . ILE A 1 99 ? 6.871 10.045 1.011 1.00 95.12 99 ILE A CA 1
ATOM 783 C C . ILE A 1 99 ? 7.909 9.571 -0.006 1.00 95.12 99 ILE A C 1
ATOM 785 O O . ILE A 1 99 ? 8.217 8.382 -0.068 1.00 95.12 99 ILE A O 1
ATOM 789 N N . GLN A 1 100 ? 8.533 10.514 -0.719 1.00 87.88 100 GLN A N 1
ATOM 790 C CA . GLN A 1 100 ? 9.577 10.247 -1.720 1.00 87.88 100 GLN A CA 1
ATOM 791 C C . GLN A 1 100 ? 10.655 9.259 -1.241 1.00 87.88 100 GLN A C 1
ATOM 793 O O . GLN A 1 100 ? 11.004 8.341 -1.973 1.00 87.88 100 GLN A O 1
ATOM 798 N N . ASN A 1 101 ? 11.126 9.384 0.004 1.00 90.75 101 ASN A N 1
ATOM 799 C CA . ASN A 1 101 ? 12.154 8.500 0.563 1.00 90.75 101 ASN A CA 1
ATOM 800 C C . ASN A 1 101 ? 11.708 7.036 0.698 1.00 90.75 101 ASN A C 1
ATOM 802 O O . ASN A 1 101 ? 12.543 6.148 0.581 1.00 90.75 101 ASN A O 1
ATOM 806 N N . SER A 1 102 ? 10.424 6.779 0.977 1.00 91.50 102 SER A N 1
ATOM 807 C CA . SER A 1 102 ? 9.895 5.408 1.052 1.00 91.50 102 SER A CA 1
ATOM 808 C C . SER A 1 102 ? 9.684 4.831 -0.345 1.00 91.50 102 SER A C 1
ATOM 810 O O . SER A 1 102 ? 10.056 3.692 -0.596 1.00 91.50 102 SER A O 1
ATOM 812 N N . LEU A 1 103 ? 9.168 5.642 -1.272 1.00 92.00 103 LEU A N 1
ATOM 813 C CA . LEU A 1 103 ? 8.923 5.225 -2.655 1.00 92.00 103 LEU A CA 1
ATOM 814 C C . LEU A 1 103 ? 10.221 4.929 -3.421 1.00 92.00 103 LEU A C 1
ATOM 816 O O . LEU A 1 103 ? 10.250 4.033 -4.255 1.00 92.00 103 LEU A O 1
ATOM 820 N N . ALA A 1 104 ? 11.312 5.633 -3.108 1.00 92.12 104 ALA A N 1
ATOM 821 C CA . ALA A 1 104 ? 12.621 5.394 -3.716 1.00 92.12 104 ALA A CA 1
ATOM 822 C C . ALA A 1 104 ? 13.243 4.031 -3.349 1.00 92.12 104 ALA A C 1
ATOM 824 O O . ALA A 1 104 ? 14.180 3.600 -4.015 1.00 92.12 104 ALA A O 1
ATOM 825 N N . GLN A 1 105 ? 12.755 3.373 -2.291 1.00 92.44 105 GLN A N 1
ATOM 826 C CA . GLN A 1 105 ? 13.242 2.063 -1.841 1.00 92.44 105 GLN A CA 1
ATOM 827 C C . GLN A 1 105 ? 12.452 0.896 -2.442 1.00 92.44 105 GLN A C 1
ATOM 829 O O . GLN A 1 105 ? 12.792 -0.258 -2.187 1.00 92.44 105 GLN A O 1
ATOM 834 N N . LEU A 1 106 ? 11.397 1.178 -3.214 1.00 91.44 106 LEU A N 1
ATOM 835 C CA . LEU A 1 106 ? 10.578 0.136 -3.815 1.00 91.44 106 LEU A CA 1
ATOM 836 C C . LEU A 1 106 ? 11.384 -0.669 -4.843 1.00 91.44 106 LEU A C 1
ATOM 838 O O . LEU A 1 106 ? 12.179 -0.094 -5.596 1.00 91.44 106 LEU A O 1
ATOM 842 N N . PRO A 1 107 ? 11.176 -1.996 -4.905 1.00 90.50 107 PRO A N 1
ATOM 843 C CA . PRO A 1 107 ? 11.807 -2.821 -5.919 1.00 90.50 107 PRO A CA 1
ATOM 844 C C . PRO A 1 107 ? 11.364 -2.352 -7.309 1.00 90.50 107 PRO A C 1
ATOM 846 O O . PRO A 1 107 ? 10.178 -2.192 -7.586 1.00 90.50 107 PRO A O 1
ATOM 849 N N . ASN A 1 108 ? 12.336 -2.137 -8.194 1.00 88.75 108 ASN A N 1
ATOM 850 C CA . ASN A 1 108 ? 12.104 -1.735 -9.577 1.00 88.75 108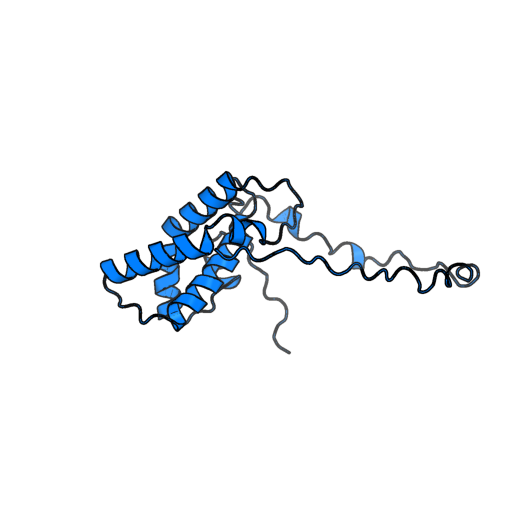 ASN A CA 1
ATOM 851 C C . ASN A 1 108 ? 12.511 -2.878 -10.520 1.00 88.75 108 ASN A C 1
ATOM 853 O O . ASN A 1 108 ? 13.623 -2.862 -11.059 1.00 88.75 108 ASN A O 1
ATOM 857 N N . PRO A 1 109 ? 11.645 -3.889 -10.715 1.00 84.56 109 PRO A N 1
ATOM 858 C CA . PRO A 1 109 ? 11.974 -5.059 -11.527 1.00 84.56 109 PRO A CA 1
ATOM 859 C C . PRO A 1 109 ? 12.239 -4.693 -12.991 1.00 84.56 109 PRO A C 1
ATOM 861 O O . PRO A 1 109 ? 13.050 -5.336 -13.650 1.00 84.56 109 PRO A O 1
ATOM 864 N N . LYS A 1 110 ? 11.592 -3.633 -13.489 1.00 83.00 110 LYS A N 1
ATOM 865 C CA . LYS A 1 110 ? 11.739 -3.165 -14.871 1.00 83.00 110 LYS A CA 1
ATOM 866 C C . LYS A 1 110 ? 12.966 -2.261 -15.076 1.00 83.00 110 LYS A C 1
ATOM 868 O O . LYS A 1 110 ? 13.272 -1.906 -16.208 1.00 83.00 110 LYS A O 1
ATOM 873 N N . GLN A 1 111 ? 13.672 -1.898 -13.999 1.00 85.06 111 GLN A N 1
ATOM 874 C CA . GLN A 1 111 ? 14.892 -1.078 -14.002 1.00 85.06 111 GLN A CA 1
ATOM 875 C C . GLN A 1 111 ? 14.764 0.284 -14.717 1.00 85.06 111 GLN A C 1
ATOM 877 O O . GLN A 1 111 ? 15.764 0.876 -15.120 1.00 85.06 111 GLN A O 1
ATOM 882 N N . TYR A 1 112 ? 13.550 0.820 -14.865 1.00 83.06 112 TYR A N 1
ATOM 883 C CA . TYR A 1 112 ? 13.342 2.124 -15.497 1.00 83.06 112 TYR A CA 1
ATOM 884 C C . TYR A 1 112 ? 13.741 3.284 -14.585 1.00 83.06 112 TYR A C 1
ATOM 886 O O . TYR A 1 112 ? 13.790 3.152 -13.363 1.00 83.06 112 TYR A O 1
ATOM 894 N N . ALA A 1 113 ? 13.989 4.454 -15.174 1.00 87.31 113 ALA A N 1
ATOM 895 C CA . ALA A 1 113 ? 14.196 5.669 -14.399 1.00 87.31 113 ALA A CA 1
ATOM 896 C C . ALA A 1 113 ? 12.928 5.998 -13.589 1.00 87.31 113 ALA A C 1
ATOM 898 O O . ALA A 1 113 ? 11.856 6.221 -14.151 1.00 87.31 113 ALA A O 1
ATOM 899 N N . LEU A 1 114 ? 13.053 6.026 -12.260 1.00 88.44 114 LEU A N 1
ATOM 900 C CA . LEU A 1 114 ? 11.934 6.294 -11.361 1.00 88.44 114 LEU A CA 1
ATOM 901 C C . LEU A 1 114 ? 11.630 7.793 -11.315 1.00 88.44 114 LEU A C 1
ATOM 903 O O . LEU A 1 114 ? 12.371 8.577 -10.719 1.00 88.44 114 LEU A O 1
ATOM 907 N N . HIS A 1 115 ? 10.504 8.195 -11.900 1.00 92.94 115 HIS A N 1
ATOM 908 C CA . HIS A 1 115 ? 9.996 9.555 -11.765 1.00 92.94 115 HIS A CA 1
ATOM 909 C C . HIS A 1 115 ? 9.189 9.688 -10.462 1.00 92.94 115 HIS A C 1
ATOM 911 O O . HIS A 1 115 ? 8.011 9.334 -10.393 1.00 92.94 115 HIS A O 1
ATOM 917 N N . LEU A 1 116 ? 9.836 10.196 -9.406 1.00 93.44 116 LEU A N 1
ATOM 918 C CA . LEU A 1 116 ? 9.259 10.298 -8.056 1.00 93.44 116 LEU A CA 1
ATOM 919 C C . LEU A 1 116 ? 7.891 11.007 -7.983 1.00 93.44 116 LEU A C 1
ATOM 921 O O . LEU A 1 116 ? 7.043 10.535 -7.226 1.00 93.44 116 LEU A O 1
ATOM 925 N N . PRO A 1 117 ? 7.621 12.100 -8.730 1.00 95.06 117 PRO A N 1
ATOM 926 C CA . PRO A 1 117 ? 6.293 12.712 -8.729 1.00 95.06 117 PRO A CA 1
ATOM 927 C C . PRO A 1 117 ? 5.192 11.765 -9.220 1.00 95.06 117 PRO A C 1
ATOM 929 O O . PRO A 1 117 ? 4.109 11.751 -8.644 1.00 95.06 117 PRO A O 1
ATOM 932 N N . THR A 1 118 ? 5.481 10.938 -10.229 1.00 94.06 118 THR A N 1
ATOM 933 C CA . THR A 1 118 ? 4.522 9.960 -10.765 1.00 94.06 118 THR A CA 1
ATOM 934 C C . THR A 1 118 ? 4.259 8.842 -9.762 1.00 94.06 118 THR A C 1
ATOM 936 O O . THR A 1 118 ? 3.111 8.479 -9.542 1.00 94.06 118 THR A O 1
ATOM 939 N N . LEU A 1 119 ? 5.303 8.349 -9.087 1.00 94.62 119 LEU A N 1
ATOM 940 C CA . LEU A 1 119 ? 5.146 7.365 -8.008 1.00 94.62 119 LEU A CA 1
ATOM 941 C C . LEU A 1 119 ? 4.299 7.902 -6.858 1.00 94.62 119 LEU A C 1
ATOM 943 O O . LEU A 1 119 ? 3.488 7.177 -6.287 1.00 94.62 119 LEU A O 1
ATOM 947 N N . LYS A 1 120 ? 4.500 9.175 -6.504 1.00 96.12 120 LYS A N 1
ATOM 948 C CA . LYS A 1 120 ? 3.701 9.825 -5.472 1.00 96.12 120 LYS A CA 1
ATOM 949 C C . LYS A 1 120 ? 2.233 9.887 -5.892 1.00 96.12 120 LYS A C 1
ATOM 951 O O . LYS A 1 120 ? 1.390 9.491 -5.100 1.00 96.12 120 LYS A O 1
ATOM 956 N N . PHE A 1 121 ? 1.956 10.327 -7.119 1.00 96.12 121 PHE A N 1
ATOM 957 C CA . PHE A 1 121 ? 0.597 10.378 -7.656 1.00 96.12 121 PHE A CA 1
ATOM 958 C C . PH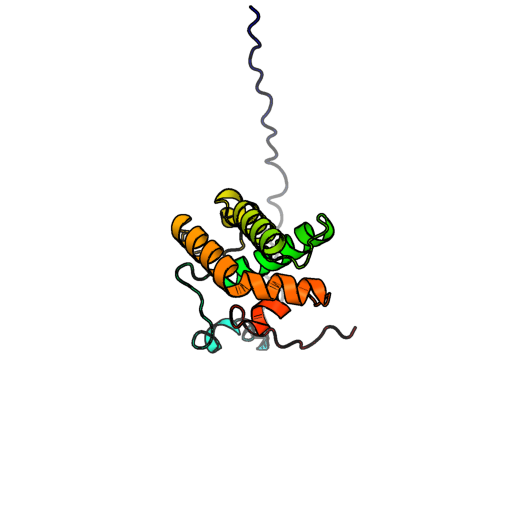E A 1 121 ? -0.083 9.003 -7.626 1.00 96.12 121 PHE A C 1
ATOM 960 O O . PHE A 1 121 ? -1.164 8.880 -7.064 1.00 96.12 121 PHE A O 1
ATOM 967 N N . ASP A 1 122 ? 0.583 7.959 -8.130 1.00 95.75 122 ASP A N 1
ATOM 968 C CA . ASP A 1 122 ? 0.036 6.595 -8.113 1.00 95.75 122 ASP A CA 1
ATOM 969 C C . ASP A 1 122 ? -0.200 6.082 -6.678 1.00 95.75 122 ASP A C 1
ATOM 971 O O . ASP A 1 122 ? -1.180 5.389 -6.424 1.00 95.75 122 ASP A O 1
ATOM 975 N N . CYS A 1 123 ? 0.666 6.432 -5.721 1.00 97.12 123 CYS A N 1
ATOM 976 C CA . CYS A 1 123 ? 0.487 6.072 -4.311 1.00 97.12 123 CYS A CA 1
ATOM 977 C C . CYS A 1 123 ? -0.717 6.773 -3.672 1.00 97.12 123 CYS A C 1
ATOM 979 O O . CYS A 1 123 ? -1.474 6.139 -2.941 1.00 97.12 123 CYS A O 1
ATOM 981 N N . GLU A 1 124 ? -0.895 8.070 -3.930 1.00 97.31 124 GLU A N 1
ATOM 982 C CA . GLU A 1 124 ? -2.030 8.839 -3.409 1.00 97.31 124 GLU A CA 1
ATOM 983 C C . GLU A 1 124 ? -3.350 8.337 -4.012 1.00 97.31 124 GLU A C 1
ATOM 985 O O . GLU A 1 124 ? -4.280 8.057 -3.259 1.00 97.31 124 GLU A O 1
ATOM 990 N N . ASP A 1 125 ? -3.383 8.090 -5.325 1.00 96.62 125 ASP A N 1
ATOM 991 C CA . ASP A 1 125 ? -4.532 7.501 -6.027 1.00 96.62 125 ASP A CA 1
ATOM 992 C C . ASP A 1 125 ? -4.908 6.117 -5.469 1.00 96.62 125 ASP A C 1
ATOM 994 O O . ASP A 1 125 ? -6.080 5.840 -5.209 1.00 96.62 125 ASP A O 1
ATOM 998 N N . LEU A 1 126 ? -3.919 5.256 -5.200 1.00 96.69 126 LEU A N 1
ATOM 999 C CA . LEU A 1 126 ? -4.161 3.950 -4.580 1.00 96.69 126 LEU A CA 1
ATOM 1000 C C . LEU A 1 126 ? -4.745 4.066 -3.168 1.00 96.69 126 LEU A C 1
ATOM 1002 O O . LEU A 1 126 ? -5.625 3.285 -2.815 1.00 96.69 126 LEU A O 1
ATOM 1006 N N . VAL A 1 127 ? -4.284 5.019 -2.351 1.00 97.44 127 VAL A N 1
ATOM 1007 C CA . VAL A 1 127 ? -4.842 5.222 -1.003 1.00 97.44 127 VAL A CA 1
ATOM 1008 C C . VAL A 1 127 ? -6.267 5.761 -1.066 1.00 97.44 127 VAL A C 1
ATOM 1010 O O . VAL A 1 127 ? -7.098 5.354 -0.256 1.00 97.44 127 VAL A O 1
ATOM 1013 N N . GLU A 1 128 ? -6.567 6.652 -2.005 1.00 96.56 128 GLU A N 1
ATOM 1014 C CA . GLU A 1 128 ? -7.924 7.172 -2.187 1.00 96.56 128 GLU A CA 1
ATOM 1015 C C . GLU A 1 128 ? -8.887 6.080 -2.665 1.00 96.56 128 GLU A C 1
ATOM 1017 O O . GLU A 1 128 ? -9.991 5.962 -2.130 1.00 96.56 128 GLU A O 1
ATOM 1022 N N . LYS A 1 129 ? -8.451 5.247 -3.617 1.00 96.56 129 LYS A N 1
ATOM 1023 C CA . LYS A 1 129 ? -9.265 4.177 -4.203 1.00 96.56 129 LYS A CA 1
ATOM 1024 C C . LYS A 1 129 ? -9.449 2.984 -3.258 1.00 96.56 129 LYS A C 1
ATOM 1026 O O . LYS A 1 129 ? -10.580 2.574 -3.035 1.00 96.56 129 LYS A O 1
ATOM 1031 N N . LEU A 1 130 ? -8.358 2.448 -2.704 1.00 96.94 130 LEU A N 1
ATOM 1032 C CA . LEU A 1 130 ? -8.356 1.215 -1.893 1.00 96.94 130 LEU A CA 1
ATOM 1033 C C . LEU A 1 130 ? -8.422 1.474 -0.383 1.00 96.94 130 LEU A C 1
ATOM 1035 O O . LEU A 1 130 ? -8.514 0.543 0.413 1.00 96.94 130 LEU A O 1
ATOM 1039 N N . GLY A 1 131 ? -8.330 2.736 0.045 1.00 95.62 131 GLY A N 1
ATOM 1040 C CA . GLY A 1 131 ? -8.358 3.136 1.452 1.00 95.62 131 GLY A CA 1
ATOM 1041 C C . GLY A 1 131 ? -9.499 2.511 2.263 1.00 95.62 131 GLY A C 1
ATOM 1042 O O . GLY A 1 131 ? -9.239 1.947 3.331 1.00 95.62 131 GLY A O 1
ATOM 1043 N N . PRO A 1 132 ? -10.755 2.596 1.790 1.00 95.50 132 PRO A N 1
ATOM 1044 C CA . PRO A 1 132 ? -11.886 1.962 2.456 1.00 95.50 132 PRO A CA 1
ATOM 1045 C C . PRO A 1 132 ? -11.711 0.446 2.598 1.00 95.50 132 PRO A C 1
ATOM 1047 O O . PRO A 1 132 ? -11.880 -0.063 3.706 1.00 95.50 132 PRO A O 1
ATOM 1050 N N . ASP A 1 133 ? -11.277 -0.224 1.530 1.00 96.69 133 ASP A N 1
ATOM 1051 C CA . ASP A 1 133 ? -11.130 -1.682 1.467 1.00 96.69 133 ASP A CA 1
ATOM 1052 C C . ASP A 1 133 ? -10.008 -2.187 2.380 1.00 96.69 133 ASP A C 1
ATOM 1054 O O . ASP A 1 133 ? -10.151 -3.225 3.024 1.00 96.69 133 ASP A O 1
ATOM 1058 N N . PHE A 1 134 ? -8.916 -1.424 2.534 1.00 95.19 134 PHE A N 1
ATOM 1059 C CA . PHE A 1 134 ? -7.873 -1.750 3.511 1.00 95.19 134 PHE A CA 1
ATOM 1060 C C . PHE A 1 134 ? -8.438 -1.835 4.925 1.00 95.19 134 PHE A C 1
ATOM 1062 O O . PHE A 1 134 ? -8.093 -2.745 5.674 1.00 95.19 134 PHE A O 1
ATOM 1069 N N . LEU A 1 135 ? -9.271 -0.871 5.318 1.00 95.00 135 LEU A N 1
ATOM 1070 C CA . LEU A 1 135 ? -9.851 -0.847 6.658 1.00 95.00 135 LEU A CA 1
ATOM 1071 C C . LEU A 1 135 ? -10.796 -2.026 6.869 1.00 95.00 135 LEU A C 1
ATOM 1073 O O . LEU A 1 135 ? -10.740 -2.654 7.927 1.00 95.00 135 LEU A O 1
ATOM 1077 N N . ASP A 1 136 ? -11.6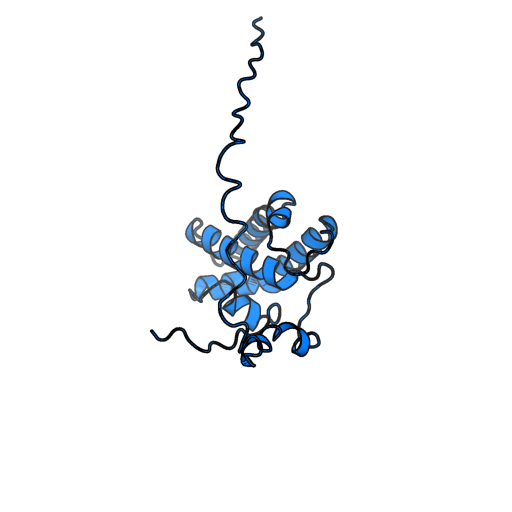01 -2.343 5.862 1.00 95.50 136 ASP A N 1
ATOM 1078 C CA . ASP A 1 136 ? -12.567 -3.432 5.932 1.00 95.50 136 ASP A CA 1
ATOM 1079 C C . ASP A 1 136 ? -11.831 -4.782 6.027 1.00 95.50 136 ASP A C 1
ATOM 1081 O O . ASP A 1 136 ? -12.036 -5.524 6.992 1.00 95.50 136 ASP A O 1
ATOM 1085 N N . ALA A 1 137 ? -10.849 -5.034 5.161 1.00 95.94 137 ALA A N 1
ATOM 1086 C CA . ALA A 1 137 ? -10.026 -6.243 5.201 1.00 95.94 137 ALA A CA 1
ATOM 1087 C C . ALA A 1 137 ? -9.185 -6.357 6.495 1.00 95.94 137 ALA A C 1
ATOM 1089 O O . ALA A 1 137 ? -9.070 -7.431 7.095 1.00 95.94 137 ALA A O 1
ATOM 1090 N N . LEU A 1 138 ? -8.638 -5.246 7.013 1.00 95.50 138 LEU A N 1
ATOM 1091 C CA . LEU A 1 138 ? -7.919 -5.228 8.300 1.00 95.50 138 LEU A CA 1
ATOM 1092 C C . LEU A 1 138 ? -8.839 -5.570 9.470 1.00 95.50 138 LEU A C 1
ATOM 1094 O O . LEU A 1 138 ? -8.417 -6.225 10.429 1.00 95.50 138 LEU A O 1
ATOM 1098 N N . SER A 1 139 ? -10.089 -5.131 9.391 1.00 94.81 139 SER A N 1
ATOM 1099 C CA . SER A 1 139 ? -11.084 -5.385 10.418 1.00 94.81 139 SER A CA 1
ATOM 1100 C C . SER A 1 139 ? -11.532 -6.848 10.462 1.00 94.81 139 SER A C 1
ATOM 1102 O O . SER A 1 139 ? -11.680 -7.419 11.548 1.00 94.81 139 SER A O 1
ATOM 1104 N N . LEU A 1 140 ? -11.615 -7.477 9.286 1.00 95.44 140 LEU A N 1
ATOM 1105 C CA . LEU A 1 140 ? -11.874 -8.904 9.097 1.00 95.44 140 LEU A CA 1
ATOM 1106 C C . LEU A 1 140 ? -10.636 -9.778 9.358 1.00 95.44 140 LEU A C 1
ATOM 1108 O O . LEU A 1 140 ? -10.744 -11.002 9.397 1.00 95.44 140 LEU A O 1
ATOM 1112 N N . LYS A 1 141 ? -9.473 -9.161 9.616 1.00 94.75 141 LYS A N 1
ATOM 1113 C CA . LYS A 1 141 ? -8.169 -9.824 9.795 1.00 94.75 141 LYS A CA 1
ATOM 1114 C C . LYS A 1 141 ? -7.750 -10.647 8.575 1.00 94.75 141 LYS A C 1
ATOM 1116 O O . LYS A 1 141 ? -7.082 -11.673 8.716 1.00 94.75 141 LYS A O 1
ATOM 1121 N N . GLU A 1 142 ? -8.113 -10.181 7.390 1.00 94.06 142 GLU A N 1
ATOM 1122 C CA . GLU A 1 142 ? -7.731 -10.809 6.133 1.00 94.06 142 GLU A CA 1
ATOM 1123 C C . GLU A 1 142 ? -6.220 -10.676 5.865 1.00 94.06 142 GLU A C 1
ATOM 1125 O O . GLU A 1 142 ? -5.543 -9.773 6.387 1.00 94.06 142 GLU A O 1
ATOM 1130 N N . PRO A 1 143 ? -5.643 -11.597 5.075 1.00 89.81 143 PRO A N 1
ATOM 1131 C CA . PRO A 1 143 ? -4.236 -11.543 4.710 1.00 89.81 143 PRO A CA 1
ATOM 1132 C C . PRO A 1 143 ? -3.938 -10.326 3.818 1.00 89.81 143 PRO A C 1
ATOM 1134 O O . PRO A 1 143 ? -4.215 -10.305 2.625 1.00 89.81 143 PRO A O 1
ATOM 1137 N N . MET A 1 144 ? -3.300 -9.317 4.409 1.00 91.56 144 MET A N 1
ATOM 1138 C CA . MET A 1 144 ? -2.743 -8.164 3.692 1.00 91.56 144 MET A CA 1
ATOM 1139 C C . MET A 1 144 ? -1.530 -8.551 2.835 1.00 91.56 144 MET A C 1
ATOM 1141 O O . MET A 1 144 ? -0.814 -9.500 3.158 1.00 91.56 144 MET A O 1
ATOM 1145 N N . GLY A 1 145 ? -1.243 -7.752 1.805 1.00 89.56 145 GLY A N 1
ATOM 1146 C CA . GLY A 1 145 ? -0.051 -7.882 0.965 1.00 89.56 145 GLY A CA 1
ATOM 1147 C C . GLY A 1 145 ? -0.412 -8.217 -0.478 1.00 89.56 145 GLY A C 1
ATOM 1148 O O . GLY A 1 145 ? -1.313 -7.608 -1.046 1.00 89.56 145 GLY A O 1
ATOM 1149 N N . GLY A 1 146 ? 0.296 -9.185 -1.069 1.00 88.94 146 GLY A N 1
ATOM 1150 C CA . GLY A 1 146 ? 0.111 -9.569 -2.472 1.00 88.94 146 GLY A CA 1
ATOM 1151 C C . GLY A 1 146 ? -1.296 -10.072 -2.793 1.00 88.94 146 GLY A C 1
ATOM 1152 O O . GLY A 1 146 ? -1.848 -9.667 -3.808 1.00 88.94 146 GLY A O 1
ATOM 1153 N N . LYS A 1 147 ? -1.894 -10.882 -1.906 1.00 91.06 147 LYS A N 1
ATOM 1154 C CA . LYS A 1 147 ? -3.237 -11.446 -2.110 1.00 91.06 147 LYS A CA 1
ATOM 1155 C C . LYS A 1 147 ? -4.315 -10.362 -2.182 1.00 91.06 147 LYS A C 1
ATOM 1157 O O . LYS A 1 147 ? -5.026 -10.294 -3.173 1.00 91.06 147 LYS A O 1
ATOM 1162 N N . PHE A 1 148 ? -4.347 -9.459 -1.201 1.00 94.38 148 PHE A N 1
ATOM 1163 C CA . PHE A 1 148 ? -5.251 -8.305 -1.219 1.00 94.38 148 PHE A CA 1
ATOM 1164 C C . PHE A 1 148 ? -5.085 -7.468 -2.499 1.00 94.38 148 PHE A C 1
ATOM 1166 O O . PHE A 1 148 ? -6.057 -7.125 -3.155 1.00 94.38 148 PHE A O 1
ATOM 1173 N N . CYS A 1 149 ? -3.847 -7.162 -2.900 1.00 94.38 149 CYS A N 1
ATOM 1174 C CA . CYS A 1 149 ? -3.610 -6.363 -4.106 1.00 94.38 149 CYS A CA 1
ATOM 1175 C C . CYS A 1 149 ? -3.987 -7.082 -5.409 1.00 94.38 149 CYS A C 1
ATOM 1177 O O . CYS A 1 149 ? -4.299 -6.413 -6.393 1.00 94.38 149 CYS A O 1
ATOM 1179 N N . ALA A 1 150 ? -3.952 -8.417 -5.431 1.00 92.31 150 ALA A N 1
ATOM 1180 C CA . ALA A 1 150 ? -4.436 -9.208 -6.556 1.00 92.31 150 ALA A CA 1
ATOM 1181 C C . ALA A 1 150 ? -5.971 -9.193 -6.633 1.00 92.31 150 ALA A C 1
ATOM 1183 O O . ALA A 1 150 ? -6.516 -8.976 -7.707 1.00 92.31 150 ALA A O 1
ATOM 1184 N N . GLU A 1 151 ? -6.663 -9.313 -5.495 1.00 92.88 151 GLU A N 1
ATOM 1185 C CA . GLU A 1 151 ? -8.133 -9.212 -5.414 1.00 92.88 151 GLU A CA 1
ATOM 1186 C C . GLU A 1 151 ? -8.662 -7.839 -5.865 1.00 92.88 151 GLU A C 1
ATOM 1188 O O . GLU A 1 151 ? -9.792 -7.730 -6.330 1.00 92.88 151 GLU A O 1
ATOM 1193 N N . GLN A 1 152 ? -7.835 -6.796 -5.756 1.00 94.06 152 GLN A N 1
ATOM 1194 C CA . GLN A 1 152 ? -8.143 -5.433 -6.201 1.00 94.06 152 GLN A CA 1
ATOM 1195 C C . GLN A 1 152 ? -7.715 -5.137 -7.654 1.00 94.06 152 GLN A C 1
ATOM 1197 O O . GLN A 1 152 ? -7.721 -3.975 -8.068 1.00 94.06 152 GLN A O 1
ATOM 1202 N N . ASP A 1 153 ? -7.310 -6.158 -8.420 1.00 91.62 153 ASP A N 1
ATOM 1203 C CA . ASP A 1 153 ? -6.809 -6.055 -9.802 1.00 91.62 153 ASP A CA 1
ATOM 1204 C C . ASP A 1 153 ? -5.581 -5.125 -9.976 1.00 91.62 153 ASP A C 1
ATOM 1206 O O . ASP A 1 153 ? -5.269 -4.674 -11.084 1.00 91.62 153 ASP A O 1
ATOM 1210 N N . GLU A 1 154 ? -4.849 -4.816 -8.899 1.00 91.69 154 GLU A N 1
ATOM 1211 C CA . GLU A 1 154 ? -3.633 -3.985 -8.962 1.00 91.69 154 GLU A CA 1
ATOM 1212 C C . GLU A 1 154 ? -2.360 -4.831 -9.130 1.00 91.69 154 GLU A C 1
ATOM 1214 O O . GLU A 1 154 ? -1.325 -4.321 -9.563 1.00 91.69 154 GLU A O 1
ATOM 1219 N N . CYS A 1 155 ? -2.421 -6.120 -8.791 1.00 90.56 155 CYS A N 1
ATOM 1220 C CA . CYS A 1 155 ? -1.346 -7.088 -8.976 1.00 90.56 155 CYS A CA 1
ATOM 1221 C C . CYS A 1 155 ? -1.831 -8.294 -9.783 1.00 90.56 155 CYS A C 1
ATOM 1223 O O . CYS A 1 155 ? -3.000 -8.657 -9.674 1.00 90.56 155 CYS A O 1
ATOM 1225 N N . PRO A 1 156 ? -0.935 -8.968 -10.527 1.00 86.56 156 PRO A N 1
ATOM 1226 C CA . PRO A 1 156 ? -1.259 -10.266 -11.080 1.00 86.56 156 PRO A CA 1
ATOM 1227 C C . PRO A 1 156 ? -1.635 -11.247 -9.981 1.00 86.56 156 PRO A C 1
ATOM 1229 O O . PRO A 1 156 ? -0.970 -11.294 -8.941 1.00 86.56 156 PRO A O 1
ATOM 1232 N N . GLU A 1 157 ? -2.689 -12.023 -10.235 1.00 80.81 157 GLU A N 1
ATOM 1233 C CA . GLU A 1 157 ? -2.975 -13.221 -9.457 1.00 80.81 157 GLU A CA 1
ATOM 1234 C C . GLU A 1 157 ? -1.704 -14.070 -9.464 1.00 80.81 157 GLU A C 1
ATOM 1236 O O . GLU A 1 157 ? -1.167 -14.432 -10.513 1.00 80.81 157 GLU A O 1
ATOM 1241 N N . VAL A 1 158 ? -1.147 -14.278 -8.275 1.00 72.75 158 VAL A N 1
ATOM 1242 C CA . VAL A 1 158 ? -0.086 -15.257 -8.107 1.00 72.75 158 VAL A CA 1
ATOM 1243 C C . VAL A 1 158 ? -0.836 -16.569 -8.029 1.00 72.75 158 VAL A C 1
ATOM 1245 O O . VAL A 1 158 ? -1.499 -16.815 -7.019 1.00 72.75 158 VAL A O 1
ATOM 1248 N N . ASP A 1 159 ? -0.801 -17.346 -9.112 1.00 59.75 159 ASP A N 1
ATOM 1249 C CA . ASP A 1 159 ? -1.266 -18.728 -9.093 1.00 59.75 159 ASP A CA 1
ATOM 1250 C C . ASP A 1 159 ? -0.587 -19.374 -7.886 1.00 59.75 159 ASP A C 1
ATOM 1252 O O . ASP A 1 159 ? 0.637 -19.499 -7.829 1.00 59.75 159 ASP A O 1
ATOM 1256 N N . SER A 1 160 ? -1.378 -19.645 -6.852 1.00 54.03 160 SER A N 1
ATOM 1257 C CA . SER A 1 160 ? -0.909 -20.231 -5.600 1.00 54.03 160 SER A CA 1
ATOM 1258 C C . SER A 1 160 ? -0.706 -21.720 -5.835 1.00 54.03 160 SER A C 1
ATOM 1260 O O . SER A 1 160 ? -1.387 -22.566 -5.267 1.00 54.03 160 SER A O 1
ATOM 1262 N N . GLU A 1 161 ? 0.201 -22.045 -6.748 1.00 59.31 161 GLU A N 1
ATOM 1263 C CA . GLU A 1 161 ? 0.780 -23.369 -6.836 1.00 59.31 161 GLU A CA 1
ATOM 1264 C C . GLU A 1 161 ? 1.910 -23.412 -5.794 1.00 59.31 161 GLU A C 1
ATOM 1266 O O . GLU A 1 161 ? 2.898 -22.697 -5.923 1.00 59.31 161 GLU A O 1
ATOM 1271 N N . GLU A 1 162 ? 1.734 -24.249 -4.764 1.00 52.06 162 GLU A N 1
ATOM 1272 C CA . GLU A 1 162 ? 2.760 -24.701 -3.803 1.00 52.06 162 GLU A CA 1
ATOM 1273 C C . GLU A 1 162 ? 3.076 -23.788 -2.595 1.00 52.06 162 GLU A C 1
ATOM 1275 O O . GLU A 1 162 ? 4.106 -23.133 -2.551 1.00 52.06 162 GLU A O 1
ATOM 1280 N N . ASP A 1 163 ? 2.246 -23.852 -1.544 1.00 45.97 163 ASP A N 1
ATOM 1281 C CA . ASP A 1 163 ? 2.677 -23.621 -0.144 1.00 45.97 163 ASP A CA 1
ATOM 1282 C C . ASP A 1 163 ? 1.921 -24.566 0.832 1.00 45.97 163 ASP A C 1
ATOM 1284 O O . ASP A 1 163 ? 1.544 -24.195 1.942 1.00 45.97 163 ASP A O 1
ATOM 1288 N N . ASP A 1 164 ? 1.695 -25.818 0.408 1.00 45.91 164 ASP A N 1
ATOM 1289 C CA . ASP A 1 164 ? 1.333 -26.945 1.283 1.00 45.91 164 ASP A CA 1
ATOM 1290 C C . ASP A 1 164 ? 2.573 -27.846 1.472 1.00 45.91 164 ASP A C 1
ATOM 1292 O O . ASP A 1 164 ? 2.672 -28.911 0.857 1.00 45.91 164 ASP A O 1
ATOM 1296 N N . LEU A 1 165 ? 3.551 -27.418 2.283 1.00 38.41 165 LEU A N 1
ATOM 1297 C CA . LEU A 1 165 ? 4.668 -28.263 2.747 1.00 38.41 165 LEU A CA 1
ATOM 1298 C C . LEU A 1 165 ? 5.054 -27.957 4.200 1.00 38.41 165 LEU A C 1
ATOM 1300 O O . LEU A 1 165 ? 5.446 -26.805 4.491 1.00 38.41 165 LEU A O 1
#

pLDDT: mean 78.1, std 20.3, range [38.41, 97.44]

Radius of gyration: 23.66 Å; chains: 1; bounding box: 59×62×46 Å

Secondary structure (DSSP, 8-state):
----------------S--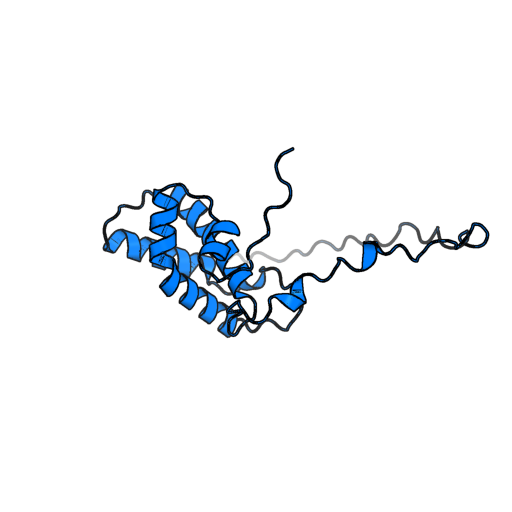---S--SSS-------GGGGGS-GGGTTTTTS--TTTS-HHHHHHHHHHHHHHHHHHS---SSHHHHHHHHHHHHHHHSSHHHHTTS--TT-----HHHHHHHHHHHHHHHHHHHHHHHHTT--TTHHHHHHTTSS----------